Protein AF-A0A954Y5R0-F1 (afdb_monomer)

pLDDT: mean 89.01, std 13.1, range [44.75, 98.44]

Radius of gyration: 22.84 Å; Cα contacts (8 Å, |Δi|>4): 60; chains: 1; bounding box: 42×32×80 Å

Nearest PDB structures (foldseek):
  7qsf-assembly1_CCC  TM=3.152E-01  e=7.815E+00  Escherichia coli

Structure (mmCIF, N/CA/C/O backbone):
data_AF-A0A954Y5R0-F1
#
_entry.id   AF-A0A954Y5R0-F1
#
loop_
_atom_site.group_PDB
_atom_site.id
_atom_site.type_symbol
_atom_site.label_atom_id
_atom_site.label_alt_id
_atom_site.label_comp_id
_atom_site.label_asym_id
_atom_site.label_entity_id
_atom_site.label_seq_id
_atom_site.pdbx_PDB_ins_code
_atom_site.Cartn_x
_atom_site.Cartn_y
_atom_site.Cartn_z
_atom_site.occupancy
_atom_site.B_iso_or_equiv
_atom_site.auth_s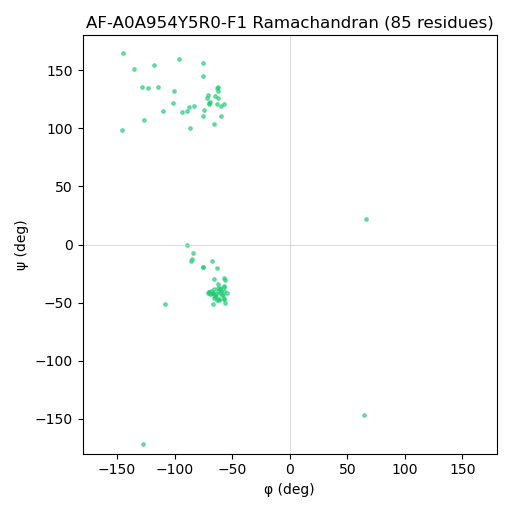eq_id
_atom_site.auth_comp_id
_atom_site.auth_asym_id
_atom_site.auth_atom_id
_atom_site.pdbx_PDB_model_num
ATOM 1 N N . MET A 1 1 ? 10.161 12.881 -63.841 1.00 44.75 1 MET A N 1
ATOM 2 C CA . MET A 1 1 ? 11.017 11.838 -63.245 1.00 44.75 1 MET A CA 1
ATOM 3 C C . MET A 1 1 ? 11.290 12.291 -61.824 1.00 44.75 1 MET A C 1
ATOM 5 O O . MET A 1 1 ? 12.153 13.128 -61.612 1.00 44.75 1 MET A O 1
ATOM 9 N N . GLU A 1 2 ? 10.415 11.896 -60.906 1.00 48.09 2 GLU A N 1
ATOM 10 C CA . GLU A 1 2 ? 10.381 12.385 -59.526 1.00 48.09 2 GLU A CA 1
ATOM 11 C C . GLU A 1 2 ? 11.206 11.422 -58.671 1.00 48.09 2 GLU A C 1
ATOM 13 O O . GLU A 1 2 ? 10.906 10.231 -58.590 1.00 48.09 2 GLU A O 1
ATOM 18 N N . THR A 1 3 ? 12.323 11.904 -58.136 1.00 52.75 3 THR A N 1
ATOM 19 C CA . THR A 1 3 ? 13.226 11.112 -57.300 1.00 52.75 3 THR A CA 1
ATOM 20 C C . THR A 1 3 ? 12.594 10.936 -55.925 1.00 52.75 3 THR A C 1
ATOM 22 O O . THR A 1 3 ? 12.485 11.899 -55.167 1.00 52.75 3 THR A O 1
ATOM 25 N N . GLN A 1 4 ? 12.172 9.712 -55.608 1.00 56.06 4 GLN A N 1
ATOM 26 C CA . GLN A 1 4 ? 11.759 9.326 -54.260 1.00 56.06 4 GLN A CA 1
ATOM 27 C C . GLN A 1 4 ? 12.899 9.591 -53.269 1.00 56.06 4 GLN A C 1
ATOM 29 O O . GLN A 1 4 ? 13.994 9.047 -53.402 1.00 56.06 4 GLN A O 1
ATOM 34 N N . ASN A 1 5 ? 12.624 10.435 -52.276 1.00 56.44 5 ASN A N 1
ATOM 35 C CA . ASN A 1 5 ? 13.479 10.643 -51.114 1.00 56.44 5 ASN A CA 1
ATOM 36 C C . ASN A 1 5 ? 13.415 9.374 -50.238 1.00 56.44 5 ASN A C 1
ATOM 38 O O . ASN A 1 5 ? 12.305 8.992 -49.853 1.00 56.44 5 ASN A O 1
ATOM 42 N N . PRO A 1 6 ? 14.530 8.682 -49.945 1.00 61.84 6 PRO A N 1
ATOM 43 C CA . PRO A 1 6 ? 14.478 7.475 -49.133 1.00 61.84 6 PRO A CA 1
ATOM 44 C C . PRO A 1 6 ? 14.014 7.830 -47.717 1.00 61.84 6 PRO A C 1
ATOM 46 O O . PRO A 1 6 ? 14.551 8.732 -47.076 1.00 61.84 6 PRO A O 1
ATOM 49 N N . ALA A 1 7 ? 12.988 7.127 -47.236 1.00 67.31 7 ALA A N 1
ATOM 50 C CA . ALA A 1 7 ? 12.504 7.269 -45.872 1.00 67.31 7 ALA A CA 1
ATOM 51 C C . ALA A 1 7 ? 13.639 6.925 -44.895 1.00 67.31 7 ALA A C 1
ATOM 53 O O . ALA A 1 7 ? 14.158 5.809 -44.906 1.00 67.31 7 ALA A O 1
ATOM 54 N N . VAL A 1 8 ? 14.028 7.889 -44.059 1.00 69.62 8 VAL A N 1
ATOM 55 C CA . VAL A 1 8 ? 14.970 7.669 -42.959 1.00 69.62 8 VAL A CA 1
ATOM 56 C C . VAL A 1 8 ? 14.291 6.736 -41.960 1.00 69.62 8 VAL A C 1
ATOM 58 O O . VAL A 1 8 ? 13.391 7.143 -41.228 1.00 69.62 8 VAL A O 1
ATOM 61 N N . VAL A 1 9 ? 14.691 5.467 -41.956 1.00 68.00 9 VAL A N 1
ATOM 62 C CA . VAL A 1 9 ? 14.347 4.536 -40.880 1.00 68.00 9 VAL A CA 1
ATOM 63 C C . VAL A 1 9 ? 15.126 4.963 -39.633 1.00 68.00 9 VAL A C 1
ATOM 65 O O . VAL A 1 9 ? 16.352 5.046 -39.708 1.00 68.00 9 VAL A O 1
ATOM 68 N N . PRO A 1 10 ? 14.465 5.284 -38.505 1.00 72.00 10 PRO A N 1
ATOM 69 C CA . PRO A 1 10 ? 15.178 5.650 -37.291 1.00 72.00 10 PRO A CA 1
ATOM 70 C C . PRO A 1 10 ? 16.005 4.450 -36.821 1.00 72.00 10 PRO A C 1
ATOM 72 O O . PRO A 1 10 ? 15.471 3.367 -36.577 1.00 72.00 10 PRO A O 1
ATOM 75 N N . GLU A 1 11 ? 17.318 4.643 -36.732 1.00 76.50 11 GLU A N 1
ATOM 76 C CA . GLU A 1 11 ? 18.243 3.648 -36.205 1.00 76.50 11 GLU A CA 1
ATOM 77 C C . GLU A 1 11 ? 17.898 3.375 -34.733 1.00 76.50 11 GLU A C 1
ATOM 79 O O . GLU A 1 11 ? 17.655 4.302 -33.951 1.00 76.50 11 GLU A O 1
ATOM 84 N N . ALA A 1 12 ? 17.814 2.097 -34.358 1.00 75.88 12 ALA A N 1
ATOM 85 C CA . ALA A 1 12 ? 17.469 1.706 -32.999 1.00 75.88 12 ALA A CA 1
ATOM 86 C C . ALA A 1 12 ? 18.510 2.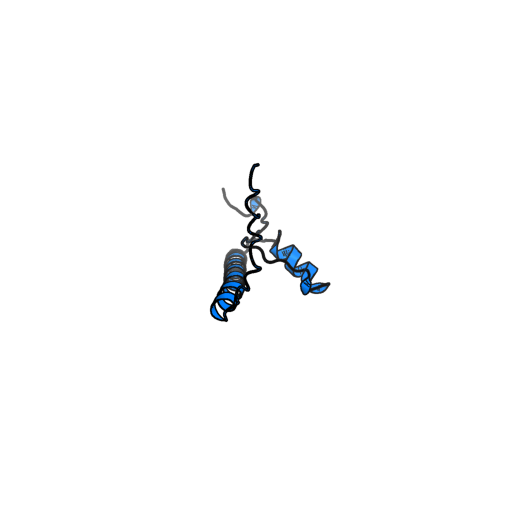276 -32.024 1.00 75.88 12 ALA A C 1
ATOM 88 O O . ALA A 1 12 ? 19.665 1.858 -32.004 1.00 75.88 12 ALA A O 1
ATOM 89 N N . THR A 1 13 ? 18.099 3.252 -31.217 1.00 78.44 13 THR A N 1
ATOM 90 C CA . THR A 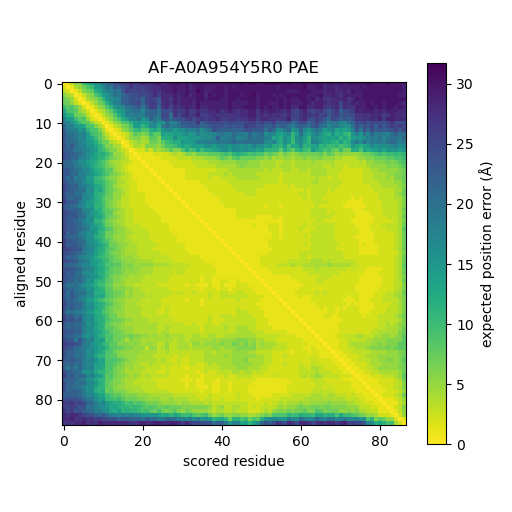1 13 ? 18.979 3.887 -30.236 1.00 78.44 13 THR A CA 1
ATOM 91 C C . THR A 1 13 ? 19.014 3.039 -28.971 1.00 78.44 13 THR A C 1
ATOM 93 O O . THR A 1 13 ? 17.987 2.833 -28.322 1.00 78.44 13 THR A O 1
ATOM 96 N N . VAL A 1 14 ? 20.199 2.555 -28.602 1.00 78.94 14 VAL A N 1
ATOM 97 C CA . VAL A 1 14 ? 20.410 1.890 -27.312 1.00 78.94 14 VAL A CA 1
ATOM 98 C C . VAL A 1 14 ? 20.417 2.954 -26.218 1.00 78.94 14 VAL A C 1
ATOM 100 O O . VAL A 1 14 ? 21.294 3.815 -26.185 1.00 78.94 14 VAL A O 1
ATOM 103 N N . VAL A 1 15 ? 19.443 2.893 -25.310 1.00 77.56 15 VAL A N 1
ATOM 104 C CA . VAL A 1 15 ? 19.420 3.739 -24.112 1.00 77.56 15 VAL A CA 1
ATOM 105 C C . VAL A 1 15 ? 20.176 3.017 -23.001 1.00 77.56 15 VAL A C 1
ATOM 107 O O . VAL A 1 15 ? 19.751 1.958 -22.540 1.00 77.56 15 VAL A O 1
ATOM 110 N N . GLY A 1 16 ? 21.305 3.580 -22.571 1.00 76.81 16 GLY A N 1
ATOM 111 C CA . GLY A 1 16 ? 22.034 3.084 -21.406 1.00 76.81 16 GLY A CA 1
ATOM 112 C C . GLY A 1 16 ? 21.254 3.353 -20.117 1.00 76.81 16 GLY A C 1
ATOM 113 O O . GLY A 1 16 ? 20.945 4.503 -19.809 1.00 76.81 16 GLY A O 1
ATOM 114 N N . PHE A 1 17 ? 20.947 2.305 -19.354 1.00 80.25 17 PHE A N 1
ATOM 115 C CA . PHE A 1 17 ? 20.384 2.424 -18.008 1.00 80.25 17 PHE A CA 1
ATOM 116 C C . PHE A 1 17 ? 21.525 2.574 -16.997 1.00 80.25 17 PHE A C 1
ATOM 118 O O . PHE A 1 17 ? 22.177 1.594 -16.647 1.00 80.25 17 PHE A O 1
ATOM 125 N N . GLY A 1 18 ? 21.794 3.805 -16.558 1.00 87.38 18 GLY A N 1
ATOM 126 C CA . GLY A 1 18 ? 22.766 4.070 -15.493 1.00 87.38 18 GLY A CA 1
ATOM 127 C C . GLY A 1 18 ? 22.231 3.702 -14.104 1.00 87.38 18 GLY A C 1
ATOM 128 O O . GLY A 1 18 ? 21.018 3.708 -13.885 1.00 87.38 18 GLY A O 1
ATOM 129 N N . GLU A 1 19 ? 23.132 3.435 -13.154 1.00 89.25 19 GLU A N 1
ATOM 130 C CA . GLU A 1 19 ? 22.785 3.111 -11.757 1.00 89.25 19 GLU A CA 1
ATOM 131 C C . GLU A 1 19 ? 21.895 4.184 -11.111 1.00 89.25 19 GLU A C 1
ATOM 133 O O . GLU A 1 19 ? 20.882 3.851 -10.504 1.00 89.25 19 GLU A O 1
ATOM 138 N N . GLU A 1 20 ? 22.175 5.471 -11.352 1.00 90.75 20 GLU A N 1
ATOM 139 C CA . GLU A 1 20 ? 21.371 6.591 -10.836 1.00 90.75 20 GLU A CA 1
ATOM 140 C C . GLU A 1 20 ? 19.889 6.503 -11.259 1.00 90.75 20 GLU A C 1
ATOM 142 O O . GLU A 1 20 ? 18.980 6.859 -10.505 1.00 90.75 20 GLU A O 1
ATOM 147 N N . LEU A 1 21 ? 19.609 6.012 -12.473 1.00 90.75 21 LEU A N 1
ATOM 148 C CA . LEU A 1 21 ? 18.236 5.847 -12.947 1.00 90.75 21 LEU A CA 1
ATOM 149 C C . LEU A 1 21 ? 17.528 4.709 -12.202 1.00 90.75 21 LEU A C 1
ATOM 151 O O . LEU A 1 21 ? 16.365 4.859 -11.826 1.00 90.75 21 LEU A O 1
ATOM 155 N N . LEU A 1 22 ? 18.227 3.599 -11.956 1.00 91.31 22 LEU A N 1
ATOM 156 C CA . LEU A 1 22 ? 17.696 2.476 -11.181 1.00 91.31 22 LEU A CA 1
ATOM 157 C C . LEU A 1 22 ? 17.423 2.890 -9.731 1.00 91.31 22 LEU A C 1
ATOM 159 O O . LEU A 1 22 ? 16.349 2.601 -9.203 1.00 91.31 22 LEU A O 1
ATOM 163 N N . GLU A 1 23 ? 18.332 3.649 -9.119 1.00 94.50 23 GLU A N 1
ATOM 164 C CA . GLU A 1 23 ? 18.138 4.220 -7.783 1.00 94.50 23 GLU A CA 1
ATOM 165 C C . GLU A 1 23 ? 16.892 5.107 -7.720 1.00 94.50 23 GLU A C 1
ATOM 167 O O . GLU A 1 23 ? 16.091 4.998 -6.791 1.00 94.50 23 GLU A O 1
ATOM 172 N N . ARG A 1 24 ? 16.668 5.953 -8.734 1.00 93.44 24 ARG A N 1
ATOM 173 C CA . ARG A 1 24 ? 15.460 6.791 -8.820 1.00 93.44 24 ARG A CA 1
ATOM 174 C C . ARG A 1 24 ? 14.182 5.956 -8.911 1.00 93.44 24 ARG A C 1
ATOM 176 O O . ARG A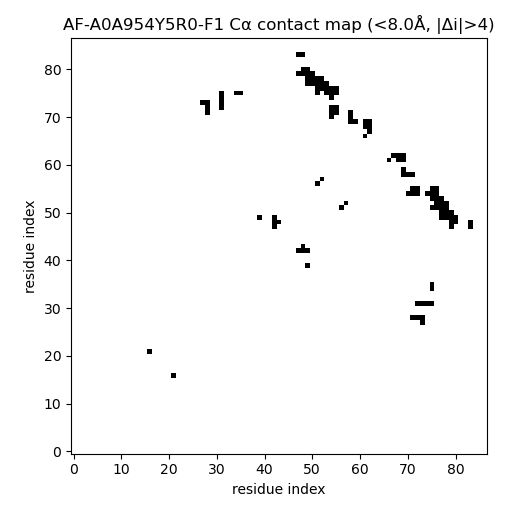 1 24 ? 13.188 6.314 -8.279 1.00 93.44 24 ARG A O 1
ATOM 183 N N . MET A 1 25 ? 14.198 4.852 -9.660 1.00 92.88 25 MET A N 1
ATOM 184 C CA . MET A 1 25 ? 13.053 3.938 -9.763 1.00 92.88 25 MET A CA 1
ATOM 185 C C . MET A 1 25 ? 12.741 3.266 -8.424 1.00 92.88 25 MET A C 1
ATOM 187 O O . MET A 1 25 ? 11.581 3.234 -8.016 1.00 92.88 25 MET A O 1
ATOM 191 N N . VAL A 1 26 ? 13.765 2.784 -7.714 1.00 94.31 26 VAL A N 1
ATOM 192 C CA . VAL A 1 26 ? 13.606 2.189 -6.376 1.00 94.31 26 VAL A CA 1
ATOM 193 C C . VAL A 1 26 ? 13.078 3.228 -5.390 1.00 94.31 26 VAL A C 1
ATOM 195 O O . VAL A 1 26 ? 12.076 2.990 -4.713 1.00 94.31 26 VAL A O 1
ATOM 198 N N . LYS A 1 27 ? 13.677 4.422 -5.376 1.00 96.38 27 LYS A N 1
ATOM 199 C CA . LYS A 1 27 ? 13.281 5.518 -4.488 1.00 96.38 27 LYS A CA 1
ATOM 200 C C . LYS A 1 27 ? 11.813 5.910 -4.656 1.00 96.38 27 LYS A C 1
ATOM 202 O O . LYS A 1 27 ? 11.145 6.213 -3.670 1.00 96.38 27 LYS A O 1
ATOM 207 N N . ALA A 1 28 ? 11.282 5.881 -5.880 1.00 96.06 28 ALA A N 1
ATOM 208 C CA . ALA A 1 28 ? 9.867 6.159 -6.120 1.00 96.06 28 ALA A CA 1
ATOM 209 C C . ALA A 1 28 ? 8.946 5.172 -5.375 1.00 96.06 28 ALA A C 1
ATOM 211 O O . ALA A 1 28 ? 7.946 5.590 -4.791 1.00 96.06 28 ALA A O 1
ATOM 212 N N . VAL A 1 29 ? 9.307 3.886 -5.330 1.00 94.94 29 VAL A N 1
ATOM 213 C CA . VAL A 1 29 ? 8.561 2.855 -4.587 1.00 94.94 29 VAL A CA 1
ATOM 214 C C . VAL A 1 29 ? 8.692 3.064 -3.077 1.00 94.94 29 VAL A C 1
ATOM 216 O O . V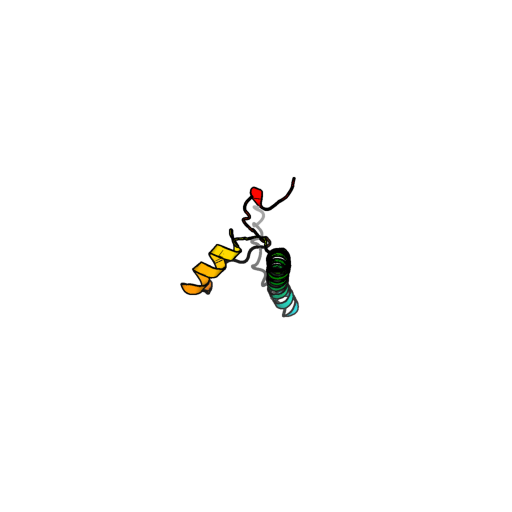AL A 1 29 ? 7.701 3.004 -2.347 1.00 94.94 29 VAL A O 1
ATOM 219 N N . GLU A 1 30 ? 9.896 3.375 -2.595 1.00 96.88 30 GLU A N 1
ATOM 220 C CA . GLU A 1 30 ? 10.145 3.645 -1.174 1.00 96.88 30 GLU A CA 1
ATOM 221 C C . GLU A 1 30 ? 9.343 4.844 -0.656 1.00 96.88 30 GLU A C 1
ATOM 223 O O . GLU A 1 30 ? 8.810 4.805 0.454 1.00 96.88 30 GLU A O 1
ATOM 228 N N . MET A 1 31 ? 9.190 5.890 -1.471 1.00 97.69 31 MET A N 1
ATOM 229 C CA . MET A 1 31 ? 8.379 7.058 -1.122 1.00 97.69 31 MET A CA 1
ATOM 230 C C . MET A 1 31 ? 6.900 6.705 -0.917 1.00 97.69 31 MET A C 1
ATOM 232 O O . MET A 1 31 ? 6.258 7.254 -0.018 1.00 97.69 31 MET A O 1
ATOM 236 N N . VAL A 1 32 ? 6.353 5.787 -1.719 1.00 97.19 32 VAL A N 1
ATOM 237 C CA . VAL A 1 32 ? 4.968 5.311 -1.565 1.00 97.19 32 VAL A CA 1
ATOM 238 C C . VAL A 1 32 ? 4.839 4.448 -0.313 1.00 97.19 32 VAL A C 1
ATOM 240 O O . VAL A 1 32 ? 3.907 4.646 0.465 1.00 97.19 32 VAL A O 1
ATOM 243 N N . ARG A 1 33 ? 5.817 3.571 -0.051 1.00 96.25 33 ARG A N 1
ATOM 244 C CA . ARG A 1 33 ? 5.878 2.776 1.184 1.00 96.25 33 ARG A CA 1
ATOM 245 C C . ARG A 1 33 ? 5.888 3.659 2.432 1.00 96.25 33 ARG A C 1
ATOM 247 O O . ARG A 1 33 ? 5.137 3.393 3.369 1.00 96.25 33 ARG A O 1
ATOM 254 N N . GLU A 1 34 ? 6.709 4.706 2.454 1.00 98.12 34 GLU A N 1
ATOM 255 C CA . GLU A 1 34 ? 6.761 5.627 3.593 1.00 98.12 34 GLU A CA 1
ATOM 256 C C . GLU A 1 34 ? 5.452 6.408 3.747 1.00 98.12 34 GLU A C 1
ATOM 258 O O . GLU A 1 34 ? 4.974 6.599 4.865 1.00 98.12 34 GLU A O 1
ATOM 263 N N . ARG A 1 35 ? 4.814 6.812 2.639 1.00 98.06 35 ARG A N 1
ATOM 264 C CA . ARG A 1 35 ? 3.492 7.448 2.692 1.00 98.06 35 ARG A CA 1
ATOM 265 C C . ARG A 1 35 ? 2.445 6.514 3.292 1.00 98.06 35 ARG A C 1
ATOM 267 O O . ARG A 1 35 ? 1.739 6.936 4.201 1.00 98.06 35 ARG A O 1
ATOM 274 N N . LEU A 1 36 ? 2.383 5.262 2.831 1.00 98.00 36 LEU A N 1
ATOM 275 C CA . LEU A 1 36 ? 1.475 4.253 3.376 1.00 98.00 36 LEU A CA 1
ATOM 276 C C . LEU A 1 36 ? 1.699 4.092 4.883 1.00 98.00 36 LEU A C 1
ATOM 278 O O . LEU A 1 36 ? 0.752 4.229 5.650 1.00 98.00 36 LEU A O 1
ATOM 282 N N . ARG A 1 37 ? 2.955 3.911 5.310 1.00 98.12 37 ARG A N 1
ATOM 283 C CA . ARG A 1 37 ? 3.316 3.742 6.725 1.00 98.12 37 ARG A CA 1
ATOM 284 C C . ARG A 1 37 ? 2.898 4.933 7.585 1.00 98.12 37 ARG A C 1
ATOM 286 O O . ARG A 1 37 ? 2.397 4.747 8.688 1.00 98.12 37 ARG A O 1
ATOM 293 N N . ARG A 1 38 ? 3.122 6.157 7.102 1.00 98.44 38 ARG A N 1
ATOM 294 C CA . ARG A 1 38 ? 2.733 7.383 7.813 1.00 98.44 38 ARG A CA 1
ATOM 295 C C . ARG A 1 38 ? 1.221 7.504 7.943 1.00 98.44 38 ARG A C 1
ATOM 297 O O . ARG A 1 38 ? 0.747 7.861 9.017 1.00 98.44 38 ARG A O 1
ATOM 304 N N . SER A 1 39 ? 0.480 7.209 6.877 1.00 97.62 39 SER A N 1
ATOM 305 C CA . SER A 1 39 ? -0.980 7.279 6.889 1.00 97.62 39 SER A CA 1
ATOM 306 C C . SER A 1 39 ? -1.593 6.243 7.831 1.00 97.62 39 SER A C 1
ATOM 308 O O . SER A 1 39 ? -2.436 6.600 8.647 1.00 97.62 39 SER A O 1
ATOM 310 N N . THR A 1 40 ? -1.140 4.987 7.780 1.00 97.94 40 THR A N 1
ATOM 311 C CA . THR A 1 40 ? -1.652 3.930 8.665 1.00 97.94 40 THR A CA 1
ATOM 312 C C . THR A 1 40 ? -1.286 4.188 10.124 1.00 97.94 40 THR A C 1
ATOM 314 O O . THR A 1 40 ? -2.150 4.102 10.986 1.00 97.94 40 THR A O 1
ATOM 317 N N . ALA A 1 41 ? -0.051 4.627 10.402 1.00 98.38 41 ALA A N 1
ATOM 318 C CA . ALA A 1 41 ? 0.376 4.955 11.762 1.00 98.38 41 ALA A CA 1
ATOM 319 C C . ALA A 1 41 ? -0.432 6.106 12.387 1.00 98.38 41 ALA A C 1
ATOM 321 O O . ALA A 1 41 ? -0.667 6.103 13.593 1.00 98.38 41 ALA A O 1
ATOM 322 N N . ALA A 1 42 ? -0.859 7.090 11.587 1.00 97.19 42 ALA A N 1
ATOM 323 C CA . ALA A 1 42 ? -1.712 8.173 12.071 1.00 97.19 42 ALA A CA 1
ATOM 324 C C . ALA A 1 42 ? -3.106 7.667 12.477 1.00 97.19 42 ALA A C 1
ATOM 326 O O . ALA A 1 42 ? -3.624 8.075 13.513 1.00 97.19 42 ALA A O 1
ATOM 327 N N . LEU A 1 43 ? -3.688 6.759 11.688 1.00 96.44 43 LEU A N 1
ATOM 328 C CA . LEU A 1 43 ? -4.987 6.152 11.986 1.00 96.44 43 LEU A CA 1
ATOM 329 C C . LEU A 1 43 ? -4.906 5.198 13.185 1.00 96.44 43 LEU A C 1
ATOM 331 O O . LEU A 1 43 ? -5.763 5.267 14.063 1.00 96.44 43 LEU A O 1
ATOM 335 N N . ASP A 1 44 ? -3.837 4.398 13.278 1.00 97.38 44 ASP A N 1
ATOM 336 C CA . ASP A 1 44 ? -3.554 3.546 14.440 1.00 97.38 44 ASP A CA 1
ATOM 337 C C . ASP A 1 44 ? -3.468 4.385 15.726 1.00 97.38 44 ASP A C 1
ATOM 339 O O . ASP A 1 44 ? -4.093 4.058 16.733 1.00 97.38 44 ASP A O 1
ATOM 343 N N . ALA A 1 45 ? -2.726 5.499 15.689 1.00 97.38 45 ALA A N 1
ATOM 344 C CA . ALA A 1 45 ? -2.569 6.398 16.833 1.00 97.38 45 ALA A CA 1
ATOM 345 C C . ALA A 1 45 ? -3.881 7.092 17.239 1.00 97.38 45 ALA A C 1
ATOM 347 O O . ALA A 1 45 ? -4.069 7.398 18.416 1.00 97.38 45 ALA A O 1
ATOM 348 N N . ALA A 1 46 ? -4.780 7.332 16.282 1.00 94.69 46 ALA A N 1
ATOM 349 C CA . ALA A 1 46 ? -6.107 7.891 16.524 1.00 94.69 46 ALA A CA 1
ATOM 350 C C . ALA A 1 46 ? -7.150 6.833 16.931 1.00 94.69 46 ALA A C 1
ATOM 352 O O . ALA A 1 46 ? -8.272 7.193 17.279 1.00 94.69 46 ALA A O 1
ATOM 353 N N . GLY A 1 47 ? -6.811 5.539 16.883 1.00 94.81 47 GLY A N 1
ATOM 354 C CA . GLY A 1 47 ? -7.760 4.454 17.132 1.00 94.81 47 GLY A CA 1
ATOM 355 C C . GLY A 1 47 ? -8.869 4.350 16.081 1.00 94.81 47 GLY A C 1
ATOM 356 O O . GLY A 1 47 ? -9.920 3.785 16.374 1.00 94.81 47 GLY A O 1
ATOM 357 N N . VAL A 1 48 ? -8.654 4.892 14.877 1.00 95.56 48 VAL A N 1
ATOM 358 C CA . VAL A 1 48 ? -9.632 4.885 13.781 1.00 95.56 48 VAL A CA 1
ATOM 359 C C . VAL A 1 48 ? -9.466 3.597 12.974 1.00 95.56 48 VAL A C 1
ATOM 361 O O 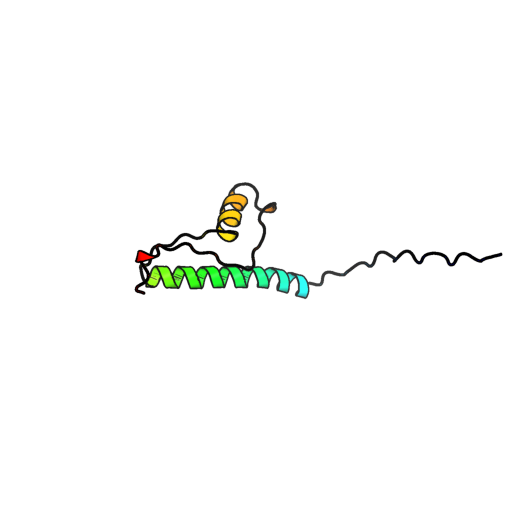. VAL A 1 48 ? -8.399 3.395 12.392 1.00 95.56 48 VAL A O 1
ATOM 364 N N . PRO A 1 49 ? -10.481 2.720 12.891 1.00 96.69 49 PRO A N 1
ATOM 365 C CA . PRO A 1 49 ? -10.423 1.533 12.047 1.00 96.69 49 PRO A CA 1
ATOM 366 C C . PRO A 1 49 ? -10.275 1.890 10.564 1.00 96.69 49 PRO A C 1
ATOM 368 O O . PRO A 1 49 ? -10.986 2.742 10.033 1.00 96.69 49 PRO A O 1
ATOM 371 N N . TYR A 1 50 ? -9.385 1.192 9.861 1.00 97.38 50 TYR A N 1
ATOM 372 C CA . TYR A 1 50 ? -9.184 1.377 8.425 1.00 97.38 50 TYR A CA 1
ATOM 373 C C . TYR A 1 50 ? -8.861 0.064 7.720 1.00 97.38 50 TYR A C 1
ATOM 375 O O . TYR A 1 50 ? -8.471 -0.929 8.334 1.00 97.38 50 TYR A O 1
ATOM 383 N N . ALA A 1 51 ? -8.978 0.087 6.397 1.00 97.81 51 ALA A N 1
ATOM 384 C CA . ALA A 1 51 ? -8.466 -0.950 5.518 1.00 97.81 51 ALA A CA 1
ATOM 385 C C . ALA A 1 51 ? -7.606 -0.325 4.418 1.00 97.81 51 ALA A C 1
ATOM 387 O O . ALA A 1 51 ? -7.997 0.664 3.796 1.00 97.81 51 ALA A O 1
ATOM 388 N N . VAL A 1 52 ? -6.447 -0.926 4.148 1.00 97.81 52 VAL A N 1
ATOM 389 C CA . VAL A 1 52 ? -5.688 -0.628 2.929 1.00 97.81 52 VAL A CA 1
ATOM 390 C C . VAL A 1 52 ? -6.442 -1.235 1.752 1.00 97.81 52 VAL A C 1
ATOM 392 O O . VAL A 1 52 ? -6.757 -2.424 1.768 1.00 97.81 52 VAL A O 1
ATOM 395 N N . ILE A 1 53 ? -6.737 -0.422 0.742 1.00 97.75 53 ILE A N 1
ATOM 396 C CA . ILE A 1 53 ? -7.464 -0.839 -0.460 1.00 97.75 53 ILE A CA 1
ATOM 397 C C . ILE A 1 53 ? -6.673 -0.453 -1.721 1.00 97.75 53 ILE A C 1
ATOM 399 O O . ILE A 1 53 ? -5.504 -0.066 -1.653 1.00 97.75 53 ILE A O 1
ATOM 403 N N . GLY A 1 54 ? -7.292 -0.616 -2.891 1.00 96.25 54 GLY A N 1
ATOM 404 C CA . GLY A 1 54 ? -6.718 -0.177 -4.160 1.00 96.25 54 GLY A CA 1
ATOM 405 C C . GLY A 1 54 ? -5.434 -0.917 -4.541 1.00 96.25 54 GLY A C 1
ATOM 406 O O . GLY A 1 54 ? -5.265 -2.108 -4.261 1.00 96.25 54 GLY A O 1
ATOM 407 N N . GLY A 1 55 ? -4.525 -0.204 -5.209 1.00 95.69 55 GLY A N 1
ATOM 408 C CA . GLY A 1 55 ? -3.331 -0.797 -5.819 1.00 95.69 55 GLY A CA 1
ATOM 409 C C . GLY A 1 55 ? -2.396 -1.479 -4.817 1.00 95.69 55 GLY A C 1
ATOM 410 O O . GLY A 1 55 ? -1.875 -2.552 -5.108 1.00 95.69 55 GLY A O 1
ATOM 411 N N . ASN A 1 56 ? -2.232 -0.916 -3.614 1.00 95.81 56 ASN A N 1
ATOM 412 C CA . ASN A 1 56 ? -1.368 -1.495 -2.578 1.00 95.81 56 ASN A CA 1
ATOM 413 C C . ASN A 1 56 ? -1.928 -2.815 -2.026 1.00 95.81 56 ASN A C 1
ATOM 415 O O . ASN A 1 56 ? -1.170 -3.761 -1.819 1.00 95.81 56 ASN A O 1
ATOM 419 N N . ALA A 1 57 ? -3.248 -2.908 -1.832 1.00 96.44 57 ALA A N 1
ATOM 420 C CA . ALA A 1 57 ? -3.890 -4.144 -1.384 1.00 96.44 57 ALA A CA 1
ATOM 421 C C . ALA A 1 57 ? -3.788 -5.254 -2.441 1.00 96.44 57 ALA A C 1
ATOM 423 O O . ALA A 1 57 ? -3.452 -6.395 -2.122 1.00 96.44 57 ALA A O 1
ATOM 424 N N . VAL A 1 58 ? -4.011 -4.907 -3.715 1.00 96.31 58 VAL A N 1
ATOM 425 C CA . VAL A 1 58 ? -3.845 -5.845 -4.834 1.00 96.31 58 VAL A CA 1
ATOM 426 C C . VAL A 1 58 ? -2.390 -6.284 -4.961 1.00 96.31 58 VAL A C 1
ATOM 428 O O . VAL A 1 58 ? -2.140 -7.477 -5.089 1.00 96.31 58 VAL A O 1
ATOM 431 N N . ALA A 1 59 ? -1.427 -5.362 -4.874 1.00 95.12 59 ALA A N 1
ATOM 432 C CA . ALA A 1 59 ? -0.006 -5.693 -4.930 1.00 95.12 59 ALA A CA 1
ATOM 433 C C . ALA A 1 59 ? 0.401 -6.640 -3.794 1.00 95.12 59 ALA A C 1
ATOM 435 O O . ALA A 1 59 ? 1.123 -7.605 -4.046 1.00 95.12 59 ALA A O 1
ATOM 436 N N . ALA A 1 60 ? -0.099 -6.420 -2.573 1.00 94.75 60 ALA A N 1
ATOM 437 C CA . ALA A 1 60 ? 0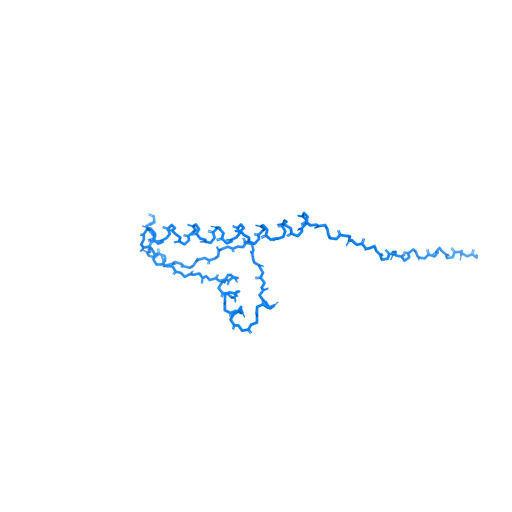.152 -7.307 -1.442 1.00 94.75 60 ALA A CA 1
ATOM 438 C C . ALA A 1 60 ? -0.382 -8.724 -1.702 1.00 94.75 60 ALA A C 1
ATOM 440 O O . ALA A 1 60 ? 0.351 -9.690 -1.506 1.00 94.75 60 ALA A O 1
ATOM 441 N N . TRP A 1 61 ? -1.616 -8.856 -2.201 1.00 96.19 61 TRP A N 1
ATOM 442 C CA . TRP A 1 61 ? -2.201 -10.159 -2.529 1.00 96.19 61 TRP A CA 1
ATOM 443 C C . TRP A 1 61 ? -1.495 -10.844 -3.703 1.00 96.19 61 TRP A C 1
ATOM 445 O O . TRP A 1 61 ? -1.066 -11.988 -3.567 1.00 96.19 61 TRP A O 1
ATOM 455 N N . VAL A 1 62 ? -1.313 -10.148 -4.828 1.00 97.31 62 VAL A N 1
ATOM 456 C CA . VAL A 1 62 ? -0.645 -10.688 -6.022 1.00 97.31 62 VAL A CA 1
ATOM 457 C C . VAL A 1 62 ? 0.761 -11.167 -5.680 1.00 97.31 62 VAL A C 1
ATOM 459 O O . VAL A 1 62 ? 1.133 -12.254 -6.101 1.00 97.31 62 VAL A O 1
ATOM 462 N N . SER A 1 63 ? 1.501 -10.440 -4.838 1.00 96.00 63 SER A N 1
ATOM 463 C CA . SER A 1 63 ? 2.855 -10.835 -4.428 1.00 96.00 63 SER A CA 1
ATOM 464 C C . SER A 1 63 ? 2.909 -12.152 -3.645 1.00 96.00 63 SER A C 1
ATOM 466 O O . SER A 1 63 ? 3.965 -12.774 -3.592 1.00 96.00 63 SER A O 1
ATOM 468 N N . THR A 1 64 ? 1.798 -12.610 -3.053 1.00 96.88 64 THR A N 1
ATOM 469 C CA . THR A 1 64 ? 1.727 -13.946 -2.426 1.00 96.88 64 THR A CA 1
ATOM 470 C C . THR A 1 64 ? 1.632 -15.089 -3.435 1.00 96.88 64 THR A C 1
ATOM 472 O O . THR A 1 64 ? 1.915 -16.232 -3.084 1.00 96.88 64 THR A O 1
ATOM 475 N N . VAL A 1 65 ? 1.237 -14.788 -4.675 1.00 97.12 65 VAL A N 1
ATOM 476 C CA . VAL A 1 65 ? 1.018 -15.764 -5.750 1.00 97.12 65 VAL A CA 1
ATOM 477 C C . VAL A 1 65 ? 2.124 -15.658 -6.801 1.00 97.12 65 VAL A C 1
ATOM 479 O O . VAL A 1 65 ? 2.750 -16.658 -7.139 1.00 97.12 65 VAL A O 1
ATOM 482 N N . ASP A 1 66 ? 2.374 -14.445 -7.293 1.00 96.62 66 ASP A N 1
ATOM 483 C CA . ASP A 1 66 ? 3.400 -14.111 -8.277 1.00 96.62 66 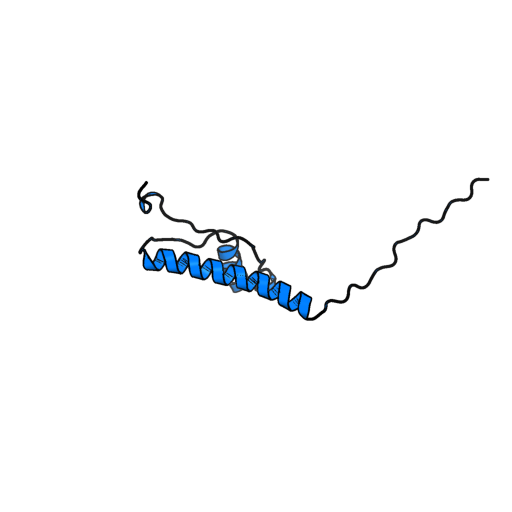ASP A CA 1
ATOM 484 C C . ASP A 1 66 ? 3.976 -12.705 -8.001 1.00 96.62 66 ASP A C 1
ATOM 486 O O . ASP A 1 66 ? 3.396 -11.691 -8.410 1.00 96.62 66 ASP A O 1
ATOM 490 N N . PRO A 1 67 ? 5.144 -12.616 -7.339 1.00 92.19 67 PRO A N 1
ATOM 491 C CA . PRO A 1 67 ? 5.834 -11.347 -7.113 1.00 92.19 67 PRO A CA 1
ATOM 492 C C . PRO A 1 67 ? 6.162 -10.569 -8.397 1.00 92.19 67 PRO A C 1
ATOM 494 O O . PRO A 1 67 ? 6.225 -9.342 -8.363 1.00 92.19 67 PRO A O 1
ATOM 497 N N . GLY A 1 68 ? 6.361 -11.248 -9.534 1.00 94.00 68 GLY A N 1
ATOM 498 C CA . GLY A 1 68 ? 6.687 -10.613 -10.815 1.00 94.00 68 GLY A CA 1
ATOM 499 C C . GLY A 1 68 ? 5.492 -9.931 -11.487 1.00 94.00 68 GLY A C 1
ATOM 500 O O . GLY A 1 68 ? 5.673 -9.048 -12.330 1.00 94.00 68 GLY A O 1
ATOM 501 N N . ALA A 1 69 ? 4.271 -10.299 -11.093 1.00 95.06 69 ALA A N 1
ATOM 502 C CA . ALA A 1 69 ? 3.039 -9.683 -11.576 1.00 95.06 69 ALA A CA 1
ATOM 503 C C . ALA A 1 69 ? 2.649 -8.414 -10.799 1.00 95.06 69 ALA A C 1
ATOM 505 O O . ALA A 1 69 ? 1.781 -7.661 -11.254 1.00 95.06 69 ALA A O 1
ATOM 506 N N . ALA A 1 70 ? 3.283 -8.145 -9.652 1.00 94.12 70 ALA A N 1
ATOM 507 C CA . ALA A 1 70 ? 3.000 -6.961 -8.855 1.00 94.12 70 ALA A CA 1
ATOM 508 C C . ALA A 1 70 ? 3.333 -5.675 -9.632 1.00 94.12 70 ALA A C 1
ATOM 510 O O . ALA A 1 70 ? 4.381 -5.541 -10.269 1.00 94.12 70 ALA A O 1
ATOM 511 N N . ARG A 1 71 ? 2.420 -4.703 -9.580 1.00 93.69 71 ARG A N 1
ATOM 512 C CA . ARG A 1 71 ? 2.594 -3.382 -10.192 1.00 93.69 71 ARG A CA 1
ATOM 513 C C . ARG A 1 71 ? 2.656 -2.327 -9.102 1.00 93.69 71 ARG A C 1
ATOM 515 O O . ARG A 1 71 ? 1.852 -2.343 -8.174 1.00 93.69 71 A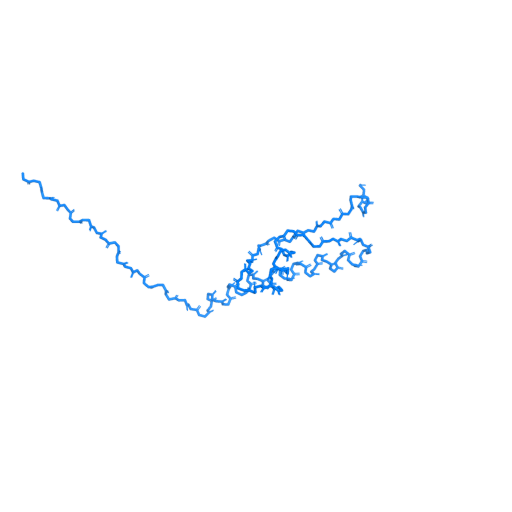RG A O 1
ATOM 522 N N . ASN A 1 72 ? 3.600 -1.404 -9.242 1.00 92.31 72 ASN A N 1
ATOM 523 C CA . ASN A 1 72 ? 3.711 -0.268 -8.340 1.00 92.31 72 ASN A CA 1
ATOM 524 C C . ASN A 1 72 ? 2.618 0.755 -8.653 1.00 92.31 72 ASN A C 1
ATOM 526 O O . ASN A 1 72 ? 2.271 0.973 -9.814 1.00 92.31 72 ASN A O 1
ATOM 530 N N . THR A 1 73 ? 2.114 1.401 -7.609 1.00 93.56 73 THR A N 1
ATOM 531 C CA . THR A 1 73 ? 1.220 2.556 -7.707 1.00 93.56 73 THR A CA 1
ATOM 532 C C . THR A 1 73 ? 1.888 3.763 -7.065 1.00 93.56 73 THR A C 1
ATOM 534 O O . THR A 1 73 ? 2.745 3.606 -6.196 1.00 93.56 73 THR A O 1
ATOM 537 N N . VAL A 1 74 ? 1.506 4.963 -7.497 1.00 95.81 74 VAL A N 1
ATOM 538 C CA . VAL A 1 74 ? 1.900 6.214 -6.841 1.00 95.81 74 VAL A CA 1
ATOM 539 C C . VAL A 1 74 ? 0.960 6.585 -5.697 1.00 95.81 74 VAL A C 1
ATOM 541 O O . VAL A 1 74 ? 1.328 7.433 -4.886 1.00 95.81 74 VAL A O 1
ATOM 544 N N . ASP A 1 75 ? -0.211 5.956 -5.612 1.00 96.06 75 ASP A N 1
ATOM 545 C CA . ASP A 1 75 ? -1.289 6.314 -4.692 1.00 96.06 75 ASP A CA 1
ATOM 546 C C . ASP A 1 75 ? -1.278 5.474 -3.409 1.00 96.06 75 ASP A C 1
ATOM 548 O O . ASP A 1 75 ? -0.693 4.390 -3.337 1.00 96.06 75 ASP A O 1
ATOM 552 N N . VAL A 1 76 ? -1.936 5.995 -2.372 1.00 97.75 76 VAL A N 1
ATOM 553 C CA . VAL A 1 76 ? -2.241 5.283 -1.125 1.00 97.75 76 VAL A CA 1
ATOM 554 C C . VAL A 1 76 ? -3.740 5.413 -0.891 1.00 97.75 76 VAL A C 1
ATOM 556 O O . VAL A 1 76 ? -4.213 6.486 -0.523 1.00 97.75 76 VAL A O 1
ATOM 559 N N . ASP A 1 77 ? -4.465 4.317 -1.096 1.00 97.81 77 ASP A N 1
ATOM 560 C CA . ASP A 1 77 ? -5.915 4.260 -0.931 1.00 97.81 77 ASP A CA 1
ATOM 561 C C . ASP A 1 77 ? -6.264 3.595 0.405 1.00 97.81 77 ASP A C 1
ATOM 563 O O . ASP A 1 77 ? -5.892 2.445 0.665 1.00 97.81 77 ASP A O 1
ATOM 567 N N . LEU A 1 78 ? -6.991 4.318 1.256 1.00 97.56 78 LEU A N 1
ATOM 568 C CA . LEU A 1 78 ? -7.463 3.836 2.552 1.00 97.56 78 LEU A CA 1
ATOM 569 C C . LEU A 1 78 ? -8.984 3.959 2.616 1.00 97.56 78 LEU A C 1
ATOM 571 O O . LEU A 1 78 ? -9.550 4.990 2.257 1.00 97.56 78 LEU A O 1
ATOM 575 N N . MET A 1 79 ? -9.639 2.905 3.090 1.00 97.44 79 MET A N 1
ATOM 576 C CA . MET A 1 79 ? -11.061 2.906 3.410 1.00 97.44 79 MET A CA 1
ATOM 577 C C . MET A 1 79 ? -11.231 3.074 4.913 1.00 97.44 79 MET A C 1
ATOM 579 O O . MET A 1 79 ? -10.585 2.376 5.691 1.00 97.44 79 MET A O 1
ATOM 583 N N . ILE A 1 80 ? -12.116 3.982 5.304 1.00 95.50 80 ILE A N 1
ATOM 584 C CA . ILE A 1 80 ? -12.462 4.273 6.695 1.00 95.50 80 ILE A CA 1
ATOM 585 C C . ILE A 1 80 ? -13.986 4.368 6.772 1.00 95.50 80 ILE A C 1
ATOM 587 O O . ILE A 1 80 ? -14.639 4.728 5.784 1.00 95.50 80 ILE A O 1
ATOM 591 N N . ASN A 1 81 ? -14.572 4.039 7.922 1.00 94.25 81 ASN A N 1
ATOM 592 C CA . ASN A 1 81 ? -15.990 4.280 8.133 1.00 94.25 81 ASN A CA 1
ATOM 593 C C . ASN A 1 81 ? -16.234 5.787 8.281 1.00 94.25 81 ASN A C 1
ATOM 595 O O . ASN A 1 81 ? -15.611 6.459 9.095 1.00 94.25 81 ASN A O 1
ATOM 599 N N . ARG A 1 82 ? -17.179 6.328 7.509 1.00 91.88 82 ARG A N 1
ATOM 600 C CA . ARG A 1 82 ? -17.529 7.752 7.576 1.00 91.88 82 ARG A CA 1
ATOM 601 C C . ARG A 1 82 ? -17.946 8.194 8.983 1.00 91.88 82 ARG A C 1
ATOM 603 O O . ARG A 1 82 ? -17.727 9.348 9.318 1.00 91.88 82 ARG A O 1
ATOM 610 N N . GLY A 1 83 ? -18.537 7.296 9.775 1.00 91.94 83 GLY A N 1
ATOM 611 C CA . GLY A 1 83 ? -18.930 7.577 11.158 1.00 91.94 83 GLY A CA 1
ATOM 612 C C . GLY A 1 83 ? -17.764 7.787 12.127 1.00 91.94 83 GLY A C 1
ATOM 613 O O . GLY A 1 83 ? -18.000 8.304 13.211 1.00 91.94 83 GLY A O 1
ATOM 614 N N . ASP A 1 84 ? -16.535 7.432 11.739 1.00 88.19 84 ASP A N 1
ATOM 615 C CA . ASP A 1 84 ? -15.331 7.615 12.561 1.00 88.19 84 ASP A CA 1
ATOM 616 C C . ASP A 1 84 ? -14.661 8.986 12.334 1.00 88.19 84 ASP A C 1
ATOM 618 O O . ASP A 1 84 ? -13.641 9.293 12.949 1.00 88.19 84 ASP A O 1
ATOM 622 N N . PHE A 1 85 ? -15.223 9.820 11.451 1.00 79.75 85 PHE A N 1
ATOM 623 C CA . PHE A 1 85 ? -14.842 11.220 11.296 1.00 79.75 85 PHE A CA 1
ATOM 624 C C . PHE A 1 85 ? -15.974 12.113 11.801 1.00 79.75 85 PHE A C 1
ATOM 626 O O . PHE A 1 85 ? -17.052 12.154 11.203 1.00 79.75 85 PHE A O 1
ATOM 633 N N . ASP A 1 86 ? -15.707 12.854 12.875 1.00 69.88 86 ASP A N 1
ATOM 634 C CA . ASP A 1 86 ? -16.570 13.955 13.295 1.00 69.88 86 ASP A CA 1
ATOM 635 C C . ASP A 1 86 ? -16.596 15.012 12.175 1.00 69.88 86 ASP A C 1
ATOM 637 O O . ASP A 1 86 ? -15.547 15.425 11.673 1.00 69.88 86 ASP A O 1
ATOM 641 N N . ALA A 1 87 ? -17.802 15.379 11.731 1.00 57.97 87 ALA A N 1
ATOM 642 C CA . ALA A 1 87 ? -18.029 16.342 10.651 1.00 57.97 87 ALA A CA 1
ATOM 643 C C . ALA A 1 87 ? -17.739 17.790 11.069 1.00 57.97 87 ALA A C 1
ATOM 645 O O . ALA A 1 87 ? -18.069 18.152 12.222 1.00 57.97 87 ALA A O 1
#

Solvent-accessible surface area (backbone atoms only — not comparable to full-atom values): 5580 Å² total; per-residue (Å²): 138,82,80,80,78,79,79,82,72,82,74,87,76,83,79,83,84,50,71,70,58,54,50,51,58,53,49,56,53,52,53,37,52,52,50,45,53,52,54,51,50,53,32,61,76,67,70,49,71,70,42,74,33,64,57,61,40,49,27,57,55,39,41,76,79,40,60,87,74,43,60,90,61,88,72,78,47,72,46,62,60,72,88,77,51,88,128

Foldseek 3Di:
DDDDDDDPDDDDDDDDDDPVNVVVVVVLQVVQVVVLVVVVVVCVVVVFDKDWDDLVVVLVVVCVVPNVPRDGDNDTDMDGPPVSDDD

Sequence (87 aa):
METQNPAVVPEATVVGFGEELLERMVKAVEMVRERLRRSTAALDAAGVPYAVIGGNAVAAWVSTVDPGAARNTVDVDLMINRGDFDA

Secondary structure (DSSP, 8-state):
---PPPP-PPP-------HHHHHHHHHHHHHHHHHHHHHHHHHHHHT--EEEEHHHHHHHHHHTT-GGG----S--EEEE-GGGS--

Mean predicted aligned error: 8.46 Å